Protein AF-A0A9D5ATI1-F1 (afdb_monomer_lite)

Radius of gyration: 16.03 Å; chains: 1; bounding box: 50×27×43 Å

Organism: Pisum sativum (NCBI:txid3888)

Sequence (100 aa):
MVYLIRRPPKSFEDFVKGHFCRRAQDILVACKAYKDGAQVGCLVKGGVQDVDQGDKSCSKEFKNSLAAYVDMLVKEFTQVGAKDCEKFLSSSTVSNKPLE

Foldseek 3Di:
DLVCLVPPPPPCNVVSLVVCQVCVVVVLVLLVVLLVWDAPPQDDPPDGDPDDDPPRTRDPVRSVVSLVVLVVSLVSNVVSPHPPSCVSNDPDDDPDDDDD

Secondary structure (DSSP, 8-state):
-HHHHHSPPTT-HHHHHHHHHHHHHHHHHHHHHHHTTPPTT-EETTEE-----SS-PPPHHHHHHHHHHHHHHHHHHHHTT-SS-GGG------------

InterPro domains:
  IPR016135 Ubiquitin-conjugating enzyme/RWD-like [G3DSA:3.10.110.10] (1-84)

pLDDT: mean 80.53, std 18.34, range [38.53, 96.81]

Structure (mmCIF, N/CA/C/O backbone):
data_AF-A0A9D5ATI1-F1
#
_entry.id   AF-A0A9D5ATI1-F1
#
loop_
_atom_site.group_PDB
_atom_site.id
_atom_site.type_symbol
_atom_site.label_atom_id
_atom_site.label_alt_id
_atom_site.label_comp_id
_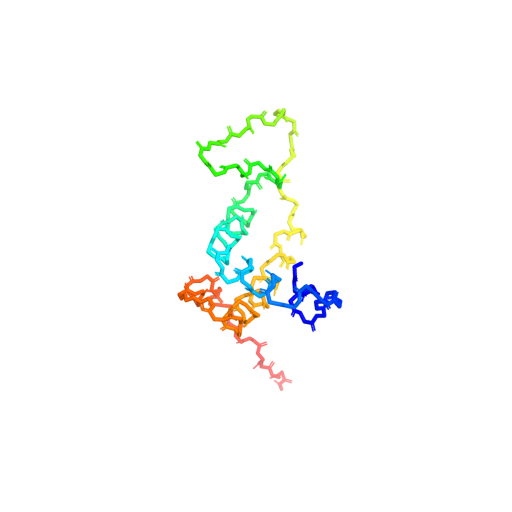atom_site.label_asym_id
_atom_site.label_entity_id
_atom_site.label_seq_id
_atom_site.pdbx_PDB_ins_code
_atom_site.Cartn_x
_atom_site.Cartn_y
_atom_site.Cartn_z
_atom_site.occupancy
_atom_site.B_iso_or_equiv
_atom_site.auth_seq_id
_atom_site.auth_comp_id
_atom_site.auth_asym_id
_atom_site.auth_atom_id
_atom_site.pdbx_PDB_model_num
ATOM 1 N N . MET A 1 1 ? -0.226 7.283 1.466 1.00 90.94 1 MET A N 1
ATOM 2 C CA . MET A 1 1 ? -1.294 6.421 2.029 1.00 90.94 1 MET A CA 1
ATOM 3 C C . MET A 1 1 ? -1.225 6.372 3.549 1.00 90.94 1 MET A C 1
ATOM 5 O O . MET A 1 1 ? -2.165 6.842 4.168 1.00 90.94 1 MET A O 1
ATOM 9 N N . VAL A 1 2 ? -0.108 5.929 4.144 1.00 93.56 2 VAL A N 1
ATOM 10 C CA . VAL A 1 2 ? 0.094 5.864 5.611 1.00 93.56 2 VAL A CA 1
ATOM 11 C C . VAL A 1 2 ? -0.371 7.118 6.359 1.00 93.56 2 VAL A C 1
ATOM 13 O O . VAL A 1 2 ? -1.088 7.013 7.345 1.00 93.56 2 VAL A O 1
ATOM 16 N N . TYR A 1 3 ? -0.017 8.311 5.870 1.00 95.25 3 TYR A N 1
ATOM 17 C CA . TYR A 1 3 ? -0.437 9.565 6.501 1.00 95.25 3 TYR A CA 1
ATOM 18 C C . TYR A 1 3 ? -1.961 9.678 6.660 1.00 95.25 3 TYR A C 1
ATOM 20 O O . TYR A 1 3 ? -2.428 10.012 7.742 1.00 95.25 3 TYR A O 1
ATOM 28 N N . LEU A 1 4 ? -2.729 9.348 5.614 1.00 95.25 4 LEU A N 1
ATOM 29 C CA . LEU A 1 4 ? -4.192 9.413 5.645 1.00 95.25 4 LEU A CA 1
ATOM 30 C C . LEU A 1 4 ? -4.780 8.382 6.609 1.00 95.25 4 LEU A C 1
ATOM 32 O O . LEU A 1 4 ? -5.743 8.689 7.293 1.00 95.25 4 LEU A O 1
ATOM 36 N N . ILE A 1 5 ? -4.183 7.191 6.700 1.00 94.56 5 ILE A N 1
ATOM 37 C CA . ILE A 1 5 ? -4.622 6.147 7.638 1.00 94.56 5 ILE A CA 1
ATOM 38 C C . ILE A 1 5 ? -4.419 6.603 9.088 1.00 94.56 5 ILE A C 1
ATOM 40 O O . ILE A 1 5 ? -5.313 6.447 9.915 1.00 94.56 5 ILE A O 1
ATOM 44 N N . ARG A 1 6 ? -3.264 7.211 9.386 1.00 94.81 6 ARG A N 1
ATOM 45 C CA . ARG A 1 6 ? -2.917 7.689 10.735 1.00 94.81 6 ARG A CA 1
ATOM 46 C C . ARG A 1 6 ? -3.632 8.976 11.130 1.00 94.81 6 ARG A C 1
ATOM 48 O O . ARG A 1 6 ? -3.847 9.221 12.313 1.00 94.81 6 ARG A O 1
ATOM 55 N N . ARG A 1 7 ? -3.922 9.835 10.155 1.00 95.75 7 ARG A N 1
ATOM 56 C CA . ARG A 1 7 ? -4.553 11.145 10.344 1.00 95.75 7 ARG A CA 1
ATOM 57 C C . ARG A 1 7 ? -5.659 11.334 9.309 1.00 95.75 7 ARG A C 1
ATOM 59 O O . ARG A 1 7 ? -5.497 12.135 8.384 1.00 95.75 7 ARG A O 1
ATOM 66 N N . PRO A 1 8 ? -6.759 10.576 9.427 1.00 94.88 8 PRO A N 1
ATOM 67 C CA . PRO A 1 8 ? -7.898 10.763 8.549 1.00 94.88 8 PRO A CA 1
ATOM 68 C C . PRO A 1 8 ? -8.443 12.195 8.678 1.00 94.88 8 PRO A C 1
ATOM 70 O O . PRO A 1 8 ? -8.432 12.758 9.778 1.00 94.88 8 PRO A O 1
ATOM 73 N N . PRO A 1 9 ? -8.914 12.807 7.576 1.00 95.94 9 PRO A N 1
ATOM 74 C CA . PRO A 1 9 ? -9.633 14.072 7.642 1.00 95.94 9 PRO A CA 1
ATOM 75 C C . PRO A 1 9 ? -10.863 13.954 8.547 1.00 95.94 9 PRO A C 1
ATOM 77 O O . PRO A 1 9 ? -11.500 12.899 8.589 1.00 95.94 9 PRO A O 1
ATOM 80 N N . LYS A 1 10 ? -11.210 15.050 9.232 1.00 96.44 10 LYS A N 1
ATOM 81 C CA . LYS A 1 10 ? -12.393 15.101 10.101 1.00 96.44 10 LYS A CA 1
ATOM 82 C C . LYS A 1 10 ? -13.639 14.682 9.325 1.00 96.44 10 LYS A C 1
ATOM 84 O O . LYS A 1 10 ? -13.860 15.201 8.232 1.00 96.44 10 LYS A O 1
ATOM 89 N N . SER A 1 11 ? -14.436 13.790 9.907 1.00 96.81 11 SER A N 1
ATOM 90 C CA . SER A 1 11 ? -15.661 13.229 9.313 1.00 96.81 11 SER A CA 1
ATOM 91 C C . SER A 1 11 ? -15.442 12.243 8.155 1.00 96.81 11 SER A C 1
ATOM 93 O O . SER A 1 11 ? -16.411 11.816 7.531 1.00 96.81 11 SER A O 1
ATOM 95 N N . PHE A 1 12 ? -14.197 11.847 7.872 1.00 96.50 12 PHE A N 1
ATOM 96 C CA . PHE A 1 12 ? -13.851 10.824 6.875 1.00 96.50 12 PHE A CA 1
ATOM 97 C C . PHE A 1 12 ? -13.145 9.610 7.493 1.00 96.50 12 PHE A C 1
ATOM 99 O O . PHE A 1 12 ? -12.620 8.769 6.765 1.00 96.50 12 PHE A O 1
ATOM 106 N N . GLU A 1 13 ? -13.120 9.491 8.820 1.00 96.19 13 GLU A N 1
ATOM 107 C CA . GLU A 1 13 ? -12.381 8.460 9.552 1.00 96.19 13 GLU A CA 1
ATOM 108 C C . GLU A 1 13 ? -12.776 7.049 9.106 1.00 96.19 13 GLU A C 1
ATOM 110 O O . GLU A 1 13 ? -11.916 6.254 8.713 1.00 96.19 13 GLU A O 1
ATOM 115 N N . ASP A 1 14 ? -14.075 6.760 9.092 1.00 95.81 14 ASP A N 1
ATOM 116 C CA . ASP A 1 14 ? -14.592 5.446 8.706 1.00 95.81 14 ASP A CA 1
ATOM 117 C C . ASP A 1 14 ? -14.460 5.198 7.204 1.00 95.81 14 ASP A C 1
ATOM 119 O O . ASP A 1 14 ? -14.157 4.081 6.779 1.00 95.81 14 ASP A O 1
ATOM 123 N N . PHE A 1 15 ? -14.605 6.249 6.390 1.00 96.50 15 PHE A N 1
ATOM 124 C CA . PHE A 1 15 ? -14.405 6.155 4.947 1.00 96.50 15 PHE A CA 1
ATOM 125 C C . PHE A 1 15 ? -12.962 5.769 4.613 1.00 96.50 15 PHE A C 1
ATOM 127 O O . PHE A 1 15 ? -12.730 4.840 3.840 1.00 96.50 15 PHE A O 1
ATOM 134 N N . VAL A 1 16 ? -11.987 6.447 5.220 1.00 96.56 16 VAL A N 1
ATOM 135 C CA . VAL A 1 16 ? -10.561 6.179 5.020 1.00 96.56 16 VAL A CA 1
ATOM 136 C C . VAL A 1 16 ? -10.222 4.755 5.455 1.00 96.56 16 VAL A C 1
ATOM 138 O O . VAL A 1 16 ? -9.623 4.009 4.675 1.00 96.56 16 VAL A O 1
ATOM 141 N N . LYS A 1 17 ? -10.646 4.343 6.657 1.00 94.81 17 LYS A N 1
ATOM 142 C CA . LYS A 1 17 ? -10.414 2.980 7.162 1.00 94.81 17 LYS A CA 1
ATOM 143 C C . LYS A 1 17 ? -11.051 1.929 6.255 1.00 94.81 17 LYS A C 1
ATOM 145 O O . LYS A 1 17 ? -10.368 1.000 5.833 1.00 94.81 17 LYS A O 1
ATOM 150 N N . GLY A 1 18 ? -12.323 2.101 5.891 1.00 96.00 18 GLY A N 1
ATOM 151 C CA . GLY A 1 18 ? -13.045 1.179 5.015 1.00 96.00 18 GLY A CA 1
ATOM 152 C C . GLY A 1 18 ? -12.440 1.088 3.612 1.00 96.00 18 GLY A C 1
ATOM 153 O O . GLY A 1 18 ? -12.314 -0.008 3.059 1.00 96.00 18 GLY A O 1
ATOM 154 N N . HIS A 1 19 ? -12.005 2.217 3.046 1.00 96.56 19 HIS A N 1
ATOM 155 C CA . HIS A 1 19 ? -11.337 2.259 1.747 1.00 96.56 19 HIS A CA 1
ATOM 156 C C . HIS A 1 19 ? -10.019 1.485 1.774 1.00 96.56 19 HIS A C 1
ATOM 158 O O . HIS A 1 19 ? -9.818 0.590 0.950 1.00 96.56 19 HIS A O 1
ATOM 164 N N . PHE A 1 20 ? -9.135 1.799 2.724 1.00 96.00 20 PHE A N 1
ATOM 165 C CA . PHE A 1 20 ? -7.827 1.155 2.804 1.00 96.00 20 PHE A CA 1
ATOM 166 C C . PHE A 1 20 ? -7.922 -0.310 3.230 1.00 96.00 20 PHE A C 1
ATOM 168 O O . PHE A 1 20 ? -7.186 -1.122 2.684 1.00 96.00 20 PHE A O 1
ATOM 175 N N . CYS A 1 21 ? -8.880 -0.683 4.081 1.00 95.69 21 CYS A N 1
ATOM 176 C CA . CYS A 1 21 ? -9.155 -2.082 4.408 1.00 95.69 21 CYS A CA 1
ATOM 177 C C . CYS A 1 21 ? -9.566 -2.887 3.159 1.00 95.69 21 CYS A C 1
ATOM 179 O O . CYS A 1 21 ? -8.978 -3.926 2.861 1.00 95.69 21 CYS A O 1
ATOM 181 N N . ARG A 1 22 ? -10.503 -2.366 2.350 1.00 95.62 22 ARG A N 1
ATOM 182 C CA . ARG A 1 22 ? -10.956 -3.027 1.111 1.00 95.62 22 ARG A CA 1
ATOM 183 C C . ARG A 1 22 ? -9.888 -3.047 0.011 1.00 95.62 22 ARG A C 1
ATOM 185 O O . ARG A 1 22 ? -9.880 -3.965 -0.806 1.00 95.62 22 ARG A O 1
ATOM 192 N N . ARG A 1 23 ? -9.031 -2.025 -0.065 1.00 94.62 23 ARG A N 1
ATOM 193 C CA . ARG A 1 23 ? -8.037 -1.855 -1.143 1.00 94.62 23 ARG A CA 1
ATOM 194 C C . ARG A 1 23 ? -6.627 -2.312 -0.783 1.00 94.62 23 ARG A C 1
ATOM 196 O O . ARG A 1 23 ? -5.777 -2.306 -1.667 1.00 94.62 23 ARG A O 1
ATOM 203 N N . ALA A 1 24 ? -6.376 -2.739 0.453 1.00 94.44 24 ALA A N 1
ATOM 204 C CA . ALA A 1 24 ? -5.047 -3.120 0.928 1.00 94.44 24 ALA A CA 1
ATOM 205 C C . ALA A 1 24 ? -4.335 -4.108 -0.007 1.00 94.44 24 ALA A C 1
ATOM 207 O O . ALA A 1 24 ? -3.200 -3.865 -0.408 1.00 94.44 24 ALA A O 1
ATOM 208 N N . GLN A 1 25 ? -5.010 -5.189 -0.414 1.00 92.81 25 GLN A N 1
ATOM 209 C CA . GLN A 1 25 ? -4.401 -6.190 -1.295 1.00 92.81 25 GLN A CA 1
ATOM 210 C C . GLN A 1 25 ? -4.117 -5.640 -2.699 1.00 92.81 25 GLN A C 1
ATOM 212 O O . GLN A 1 25 ? -3.009 -5.827 -3.193 1.00 92.81 25 GLN A O 1
ATOM 217 N N . ASP A 1 26 ? -5.063 -4.911 -3.307 1.00 92.12 26 ASP A N 1
ATOM 218 C CA . ASP A 1 26 ? -4.867 -4.257 -4.614 1.00 92.12 26 ASP A CA 1
ATOM 219 C C . ASP A 1 26 ? -3.624 -3.338 -4.580 1.00 92.12 26 ASP A C 1
ATOM 221 O O . ASP A 1 26 ? -2.789 -3.357 -5.485 1.00 92.12 26 ASP A O 1
ATOM 225 N N . ILE A 1 27 ? -3.482 -2.553 -3.505 1.00 92.88 27 ILE A N 1
ATOM 226 C CA . ILE A 1 27 ? -2.361 -1.627 -3.307 1.00 92.88 27 ILE A CA 1
ATOM 227 C C . ILE A 1 27 ? -1.039 -2.387 -3.158 1.00 92.88 27 ILE A C 1
ATOM 229 O O . ILE A 1 27 ? -0.061 -2.041 -3.817 1.00 92.88 27 ILE A O 1
ATOM 233 N N . LEU A 1 28 ? -0.994 -3.423 -2.315 1.00 92.75 28 LEU A N 1
ATOM 234 C CA . LEU A 1 28 ? 0.226 -4.199 -2.076 1.00 92.75 28 LEU A CA 1
ATOM 235 C C . LEU A 1 28 ? 0.679 -4.967 -3.330 1.00 92.75 28 LEU A C 1
ATOM 237 O O . LEU A 1 28 ? 1.878 -5.035 -3.603 1.00 92.75 28 LEU A O 1
ATOM 241 N N . VAL A 1 29 ? -0.260 -5.469 -4.141 1.00 91.69 29 VAL A N 1
ATOM 242 C CA . VAL A 1 29 ? 0.039 -6.061 -5.457 1.00 91.69 29 VAL A CA 1
ATOM 243 C C . VAL A 1 29 ? 0.674 -5.028 -6.390 1.00 91.69 29 VAL A C 1
ATOM 245 O O . VAL A 1 29 ? 1.683 -5.329 -7.028 1.00 91.69 29 VAL A O 1
ATOM 248 N N . ALA A 1 30 ? 0.148 -3.800 -6.430 1.00 89.69 30 ALA A N 1
ATOM 249 C CA . ALA A 1 30 ? 0.750 -2.726 -7.217 1.00 89.69 30 ALA A CA 1
ATOM 250 C C . ALA A 1 30 ? 2.161 -2.372 -6.722 1.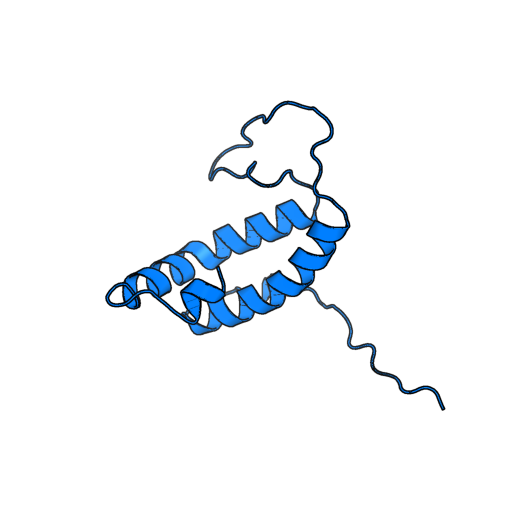00 89.69 30 ALA A C 1
ATOM 252 O O . ALA A 1 30 ? 3.080 -2.249 -7.529 1.00 89.69 30 ALA A O 1
ATOM 253 N N . CYS A 1 31 ? 2.369 -2.283 -5.403 1.00 90.44 31 CYS A N 1
ATOM 254 C CA . CYS A 1 31 ? 3.697 -2.055 -4.833 1.00 90.44 31 CYS A CA 1
ATOM 255 C C . CYS A 1 31 ? 4.690 -3.155 -5.228 1.00 90.44 31 CYS A C 1
ATOM 257 O O . CYS A 1 31 ? 5.829 -2.849 -5.583 1.00 90.44 31 CYS A O 1
ATOM 259 N N . LYS A 1 32 ? 4.261 -4.424 -5.215 1.00 88.88 32 LYS A N 1
ATOM 260 C CA . LYS A 1 32 ? 5.085 -5.545 -5.677 1.00 88.88 32 LYS A CA 1
ATOM 261 C C . LYS A 1 32 ? 5.449 -5.395 -7.155 1.00 88.88 32 LYS A C 1
ATOM 263 O O . LYS A 1 32 ? 6.623 -5.479 -7.490 1.00 88.88 32 LYS A O 1
ATOM 268 N N . ALA A 1 33 ? 4.480 -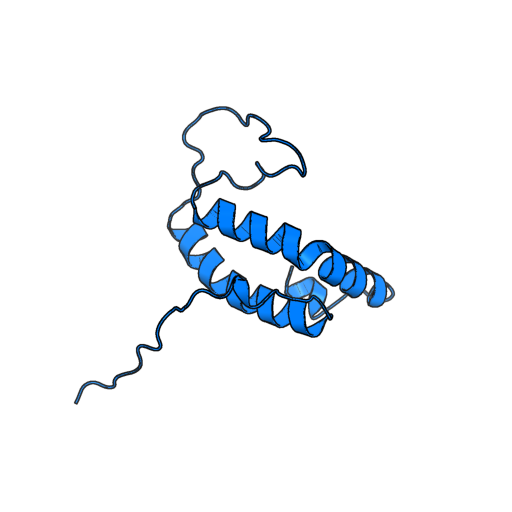5.101 -8.019 1.00 88.38 33 ALA A N 1
ATOM 269 C CA . ALA A 1 33 ? 4.737 -4.904 -9.444 1.00 88.38 33 ALA A CA 1
ATOM 270 C C . ALA A 1 33 ? 5.727 -3.753 -9.707 1.00 88.38 33 ALA A C 1
ATOM 272 O O . ALA A 1 33 ? 6.637 -3.892 -10.522 1.00 88.38 33 ALA A O 1
ATOM 273 N N . TYR A 1 34 ? 5.606 -2.637 -8.981 1.00 88.06 34 TYR A N 1
ATOM 274 C CA . TYR A 1 34 ? 6.552 -1.524 -9.096 1.00 88.06 34 TYR A CA 1
ATOM 275 C C . TYR A 1 34 ? 7.961 -1.892 -8.608 1.00 88.06 34 TYR A C 1
ATOM 277 O O . TYR A 1 34 ? 8.951 -1.522 -9.245 1.00 88.06 34 TYR A O 1
ATOM 285 N N . LYS A 1 35 ? 8.070 -2.670 -7.520 1.00 85.50 35 LYS A N 1
ATOM 286 C CA . LYS A 1 35 ? 9.349 -3.232 -7.052 1.00 85.50 35 LYS A CA 1
ATOM 287 C C . LYS A 1 35 ? 9.978 -4.139 -8.118 1.00 85.50 35 LYS A C 1
ATOM 289 O O . LYS A 1 35 ? 11.176 -4.023 -8.377 1.00 85.50 35 LYS A O 1
ATOM 294 N N . ASP A 1 36 ? 9.158 -4.944 -8.792 1.00 85.50 36 ASP A N 1
ATOM 295 C CA . ASP A 1 36 ? 9.559 -5.865 -9.865 1.00 85.50 36 ASP A CA 1
ATOM 296 C C . ASP A 1 36 ? 9.898 -5.134 -11.188 1.00 85.50 36 ASP A C 1
ATOM 298 O O . ASP A 1 36 ? 10.429 -5.737 -12.116 1.00 85.50 36 ASP A O 1
ATOM 302 N N . GLY A 1 37 ? 9.686 -3.813 -11.265 1.00 82.06 37 GLY A N 1
ATOM 303 C CA . GLY A 1 37 ? 10.129 -2.973 -12.382 1.00 82.06 37 GLY A CA 1
ATOM 304 C C . GLY A 1 37 ? 9.028 -2.425 -13.277 1.00 82.06 37 GLY A C 1
ATOM 305 O O . GLY A 1 37 ? 9.355 -1.698 -14.214 1.00 82.06 37 GLY A O 1
ATOM 306 N N . ALA A 1 38 ? 7.756 -2.692 -12.972 1.00 84.12 38 ALA A N 1
ATOM 307 C CA . ALA A 1 38 ? 6.646 -2.057 -13.671 1.00 84.12 38 ALA A CA 1
ATOM 308 C C . ALA A 1 38 ? 6.700 -0.528 -13.519 1.00 84.12 38 ALA A C 1
ATOM 310 O O . ALA A 1 38 ? 7.093 -0.005 -12.472 1.00 84.12 38 ALA A O 1
ATOM 311 N N . GLN A 1 39 ? 6.277 0.196 -14.553 1.00 82.56 39 GLN A N 1
ATOM 312 C CA . GLN A 1 39 ? 6.193 1.653 -14.516 1.00 82.56 39 GLN A CA 1
ATOM 313 C C . GLN A 1 39 ? 5.137 2.115 -13.502 1.00 82.56 39 GLN A C 1
ATOM 315 O O . GLN A 1 39 ? 4.020 1.590 -13.458 1.00 82.56 39 GLN A O 1
ATOM 320 N N . VAL A 1 40 ? 5.477 3.125 -12.694 1.00 79.81 40 VAL A N 1
ATOM 321 C CA . VAL A 1 40 ? 4.536 3.718 -11.733 1.00 79.81 40 VAL A CA 1
ATOM 322 C C . VAL A 1 40 ? 3.325 4.278 -12.476 1.00 79.81 40 VAL A C 1
ATOM 324 O O . VAL A 1 40 ? 3.473 5.040 -13.427 1.00 79.81 40 VAL A O 1
ATOM 327 N N . GLY A 1 41 ? 2.124 3.911 -12.026 1.00 75.62 41 GLY A N 1
ATOM 328 C CA . GLY A 1 41 ? 0.865 4.371 -12.618 1.00 75.62 41 GLY A CA 1
ATOM 329 C C . GLY A 1 41 ? 0.332 3.501 -13.760 1.00 75.62 41 GLY A C 1
ATOM 330 O O . GLY A 1 41 ? -0.779 3.742 -14.210 1.00 75.62 41 GLY A O 1
ATOM 331 N N . CYS A 1 42 ? 1.063 2.464 -14.187 1.00 72.44 42 CYS A N 1
ATOM 332 C CA . CYS A 1 42 ? 0.647 1.565 -15.272 1.00 72.44 42 CYS A CA 1
ATOM 333 C C . CYS A 1 42 ? -0.370 0.480 -14.83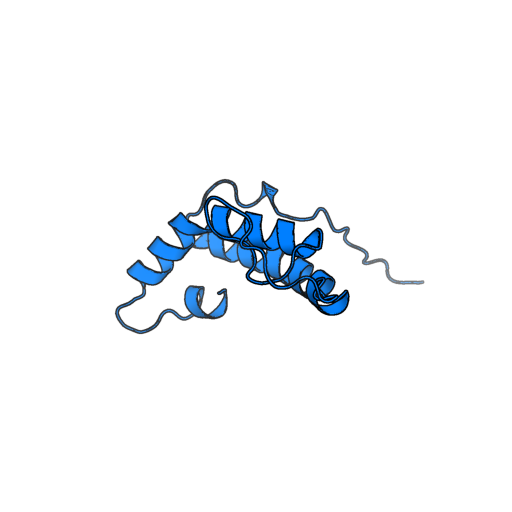5 1.00 72.44 42 CYS A C 1
ATOM 335 O O . CYS A 1 42 ? -0.974 -0.188 -15.674 1.00 72.44 42 CYS A O 1
ATOM 337 N N . LEU A 1 43 ? -0.612 0.294 -13.528 1.00 63.25 43 LEU A N 1
ATOM 338 C CA . LEU A 1 43 ? -1.605 -0.677 -13.057 1.00 63.25 43 LEU A CA 1
ATOM 339 C C . LEU A 1 43 ? -3.029 -0.110 -13.091 1.00 63.25 43 LEU A C 1
ATOM 341 O O . LEU A 1 43 ? -3.426 0.661 -12.217 1.00 63.25 43 LEU A O 1
ATOM 345 N N . VAL A 1 44 ? -3.832 -0.608 -14.033 1.00 52.47 44 VAL A N 1
ATOM 346 C CA . VAL A 1 44 ? -5.296 -0.549 -13.979 1.00 52.47 44 VAL A CA 1
ATOM 347 C C . VAL A 1 44 ? -5.826 -1.944 -13.661 1.00 52.47 44 VAL A C 1
ATOM 349 O O . VAL A 1 44 ? -5.310 -2.958 -14.132 1.00 52.47 44 VAL A O 1
ATOM 352 N N . LYS A 1 45 ? -6.866 -2.002 -12.827 1.00 52.91 45 LYS A N 1
ATOM 353 C CA . LYS A 1 45 ? -7.582 -3.220 -12.434 1.00 52.91 45 LYS A CA 1
ATOM 354 C C . LYS A 1 45 ? -8.221 -3.871 -13.679 1.00 52.91 45 LYS A C 1
ATOM 356 O O . LYS A 1 45 ? -9.390 -3.631 -13.947 1.00 52.91 45 LYS A O 1
ATOM 361 N N . GLY A 1 46 ? -7.443 -4.634 -14.455 1.00 53.97 46 GLY A N 1
ATOM 362 C CA . GLY A 1 46 ? -7.901 -5.349 -15.656 1.00 53.97 46 GLY A CA 1
ATOM 363 C C . GLY A 1 46 ? -7.038 -5.244 -16.923 1.00 53.97 46 GLY A C 1
ATOM 364 O O . GLY A 1 46 ? -7.400 -5.866 -17.913 1.00 53.97 46 GLY A O 1
ATOM 365 N N . GLY A 1 47 ? -5.916 -4.519 -16.937 1.00 47.88 47 GLY A N 1
ATOM 366 C CA . GLY A 1 47 ? -5.054 -4.473 -18.124 1.00 47.88 47 GLY A CA 1
ATOM 367 C C . GLY A 1 47 ? -3.949 -3.428 -18.028 1.00 47.88 47 GLY A C 1
ATOM 368 O O . GLY A 1 47 ? -4.142 -2.372 -17.428 1.00 47.88 47 GLY A O 1
ATOM 369 N N . VAL A 1 48 ? -2.791 -3.755 -18.604 1.00 49.19 48 VAL A N 1
ATOM 370 C CA . VAL A 1 48 ? -1.667 -2.832 -18.808 1.00 49.19 48 VAL A CA 1
ATOM 371 C C . VAL A 1 48 ? -2.155 -1.735 -19.750 1.00 49.19 48 VAL A C 1
ATOM 373 O O . VAL A 1 48 ? -2.521 -2.015 -20.888 1.00 49.19 48 VAL A O 1
ATOM 376 N N . GLN A 1 49 ? -2.223 -0.497 -19.266 1.00 53.81 49 GLN A N 1
ATOM 377 C CA . GLN A 1 49 ? -2.398 0.650 -20.147 1.00 53.81 49 GLN A CA 1
ATOM 378 C C . GLN A 1 49 ? -1.015 0.941 -20.729 1.00 53.81 49 GLN A C 1
ATOM 380 O O . GLN A 1 49 ? -0.112 1.284 -19.963 1.00 53.81 49 GLN A O 1
ATOM 385 N N . ASP A 1 50 ? -0.843 0.726 -22.038 1.00 51.03 50 ASP A N 1
ATOM 386 C CA . ASP A 1 50 ? 0.384 1.067 -22.762 1.00 51.03 50 ASP A CA 1
ATOM 387 C C . ASP A 1 50 ? 0.671 2.555 -22.550 1.00 51.03 50 ASP A C 1
ATOM 389 O O . ASP A 1 50 ? 0.050 3.441 -23.139 1.00 51.03 50 ASP A O 1
ATOM 393 N N . VAL A 1 51 ? 1.583 2.827 -21.627 1.00 56.47 51 VAL A N 1
ATOM 394 C CA . VAL A 1 51 ? 2.165 4.140 -21.408 1.00 56.47 51 VAL A CA 1
ATOM 395 C C . VAL A 1 51 ? 3.436 4.179 -22.241 1.00 56.47 51 VAL A C 1
ATOM 397 O O . VAL A 1 51 ? 4.308 3.332 -22.090 1.00 56.47 51 VAL A O 1
ATOM 400 N N . ASP A 1 52 ? 3.474 5.141 -23.157 1.00 58.03 52 ASP A N 1
ATOM 401 C CA . ASP A 1 52 ? 4.507 5.394 -24.163 1.00 58.03 52 ASP A CA 1
ATOM 402 C C . ASP A 1 52 ? 5.926 4.905 -23.787 1.00 58.03 52 ASP A C 1
ATOM 404 O O . ASP A 1 52 ? 6.471 5.251 -22.731 1.00 58.03 52 ASP A O 1
ATOM 408 N N . GLN A 1 53 ? 6.496 4.095 -24.684 1.00 53.34 53 GLN A N 1
ATOM 409 C CA . GLN A 1 53 ? 7.598 3.136 -24.517 1.00 53.34 53 GLN A CA 1
ATOM 410 C C . GLN A 1 53 ? 8.990 3.797 -24.436 1.00 53.34 53 GLN A C 1
ATOM 412 O O . GLN A 1 53 ? 9.961 3.316 -25.010 1.00 53.34 53 GLN A O 1
ATOM 417 N N . GLY A 1 54 ? 9.110 4.930 -23.748 1.00 50.75 54 GLY A N 1
ATOM 418 C CA . GLY A 1 54 ? 10.388 5.609 -23.531 1.00 50.75 54 GLY A CA 1
ATOM 419 C C . GLY A 1 54 ? 10.888 5.389 -22.111 1.00 50.75 54 GLY A C 1
ATOM 420 O O . GLY A 1 54 ? 10.385 6.057 -21.222 1.00 50.75 54 GLY A O 1
ATOM 421 N N . ASP A 1 55 ? 11.832 4.464 -21.900 1.00 56.88 55 ASP A N 1
ATOM 422 C CA . ASP A 1 55 ? 12.759 4.305 -20.749 1.00 56.88 55 ASP A CA 1
ATOM 423 C C . ASP A 1 55 ? 12.256 4.574 -19.300 1.00 56.88 55 ASP A C 1
ATOM 425 O O . ASP A 1 55 ? 13.037 4.753 -18.365 1.00 56.88 55 ASP A O 1
ATOM 429 N N . LYS A 1 56 ? 10.943 4.567 -19.050 1.00 62.34 56 LYS A N 1
ATOM 430 C CA . LYS A 1 56 ? 10.310 4.937 -17.766 1.00 62.34 56 LYS A CA 1
ATOM 431 C C . LYS A 1 56 ? 10.197 3.763 -16.790 1.00 62.34 56 LYS A C 1
ATOM 433 O O . LYS A 1 56 ? 9.182 3.587 -16.112 1.00 62.34 56 LYS A O 1
ATOM 438 N N . SER A 1 57 ? 11.243 2.946 -16.693 1.00 66.62 57 SER A N 1
ATOM 439 C CA . SER A 1 57 ? 11.319 1.940 -15.627 1.00 66.62 57 SER A CA 1
ATOM 440 C C . SER A 1 57 ? 11.436 2.620 -14.251 1.00 66.62 57 SER A C 1
ATOM 442 O O . SER A 1 57 ? 11.989 3.714 -14.128 1.00 66.62 57 SER A O 1
ATOM 444 N N . CYS A 1 58 ? 10.894 2.001 -13.193 1.00 68.00 58 CYS A N 1
ATOM 445 C CA . CYS A 1 58 ? 11.054 2.519 -11.827 1.00 68.00 58 CYS A CA 1
ATOM 446 C C . CYS A 1 58 ? 12.543 2.690 -11.478 1.00 68.00 58 CYS A C 1
ATOM 448 O O . CYS A 1 58 ? 13.308 1.725 -11.594 1.00 68.00 58 CYS A O 1
ATOM 450 N N . SER A 1 59 ? 12.936 3.869 -10.977 1.00 81.31 59 SER A N 1
ATOM 451 C CA . SER A 1 59 ? 14.316 4.106 -10.535 1.00 81.31 59 SER A CA 1
ATOM 452 C C . SER A 1 59 ? 14.706 3.155 -9.396 1.00 81.31 59 SER A C 1
ATOM 454 O O . SER A 1 59 ? 13.856 2.681 -8.630 1.00 81.31 59 SER A O 1
ATOM 456 N N . LYS A 1 60 ? 16.003 2.862 -9.265 1.00 83.94 60 LYS A N 1
ATOM 457 C CA . LYS A 1 60 ? 16.513 1.986 -8.196 1.00 83.94 60 LYS A CA 1
ATOM 458 C C . LYS A 1 60 ? 16.215 2.572 -6.812 1.00 83.94 60 LYS A C 1
ATOM 460 O O . LYS A 1 60 ? 15.814 1.843 -5.908 1.00 83.94 60 LYS A O 1
ATOM 465 N N . GLU A 1 61 ? 16.333 3.888 -6.666 1.00 87.19 61 GLU A N 1
ATOM 466 C CA . GLU A 1 61 ? 16.055 4.635 -5.434 1.00 87.19 61 GLU A CA 1
ATOM 467 C C . GLU A 1 61 ? 14.583 4.518 -5.040 1.00 87.19 61 GLU A C 1
ATOM 469 O O . GLU A 1 61 ? 14.267 4.294 -3.868 1.00 87.19 61 GLU A O 1
ATOM 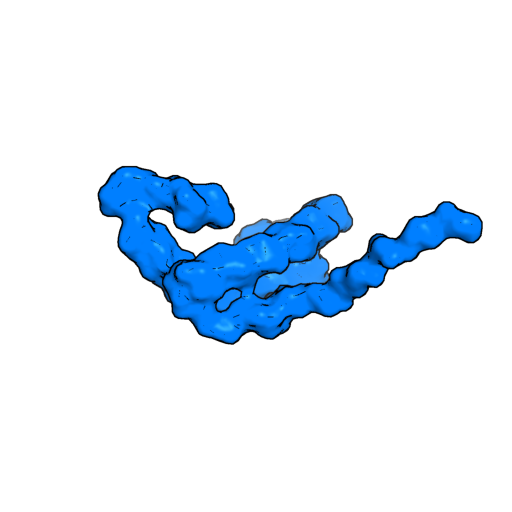474 N N . PHE A 1 62 ? 13.681 4.609 -6.023 1.00 86.69 62 PHE A N 1
ATOM 475 C CA . PHE A 1 62 ? 12.255 4.420 -5.801 1.00 86.69 62 PHE A CA 1
ATOM 476 C C . PHE A 1 62 ? 11.952 2.992 -5.344 1.00 86.69 62 PHE A C 1
ATOM 478 O O . PHE A 1 62 ? 11.269 2.818 -4.339 1.00 86.69 62 PHE A O 1
ATOM 485 N N . LYS A 1 63 ? 12.498 1.970 -6.020 1.00 86.69 63 LYS A N 1
ATOM 486 C CA . LYS A 1 63 ? 12.304 0.556 -5.643 1.00 86.69 63 LYS A CA 1
ATOM 487 C C . LYS A 1 63 ? 12.784 0.270 -4.217 1.00 86.69 63 LYS A C 1
ATOM 489 O O . LYS A 1 63 ? 12.078 -0.389 -3.454 1.00 86.69 63 LYS A O 1
ATOM 494 N N . ASN A 1 64 ? 13.950 0.802 -3.848 1.00 86.94 64 ASN A N 1
ATOM 495 C CA . ASN A 1 64 ? 14.518 0.645 -2.509 1.00 86.94 64 ASN A CA 1
ATOM 496 C C . ASN A 1 64 ? 13.660 1.341 -1.447 1.00 86.94 64 ASN A C 1
ATOM 498 O O . ASN A 1 64 ? 13.332 0.743 -0.424 1.00 86.94 64 ASN A O 1
ATOM 502 N N . SER A 1 65 ? 13.240 2.579 -1.715 1.00 88.50 65 SER A N 1
ATOM 503 C CA . SER A 1 65 ? 12.354 3.323 -0.815 1.00 88.50 65 SER A CA 1
ATOM 504 C C . SER A 1 65 ? 11.011 2.611 -0.656 1.00 88.50 65 SER A C 1
ATOM 506 O O . SER A 1 65 ? 10.511 2.456 0.456 1.00 88.50 65 SER A O 1
ATOM 508 N N . LEU A 1 66 ? 10.440 2.122 -1.759 1.00 89.38 66 LEU A N 1
ATOM 509 C CA . LEU A 1 66 ? 9.167 1.414 -1.770 1.00 89.38 66 LEU A CA 1
ATOM 510 C C . LEU A 1 66 ? 9.216 0.145 -0.916 1.00 89.38 66 LEU A C 1
ATOM 512 O O . LEU A 1 66 ? 8.257 -0.109 -0.197 1.00 89.38 66 LEU A O 1
ATOM 516 N N . ALA A 1 67 ? 10.320 -0.609 -0.933 1.00 87.12 67 ALA A N 1
ATOM 517 C CA . ALA A 1 67 ? 10.481 -1.783 -0.074 1.00 87.12 67 ALA A CA 1
ATOM 518 C C . ALA A 1 67 ? 10.335 -1.429 1.418 1.00 87.12 67 ALA A C 1
ATOM 520 O O . ALA A 1 67 ? 9.554 -2.072 2.112 1.00 87.12 67 ALA A O 1
ATOM 521 N N . ALA A 1 68 ? 10.987 -0.357 1.882 1.00 86.38 68 ALA A N 1
ATOM 522 C CA . ALA A 1 68 ? 10.848 0.112 3.264 1.00 86.38 68 ALA A CA 1
ATOM 523 C C . ALA A 1 68 ? 9.418 0.594 3.586 1.00 86.38 68 ALA A C 1
ATOM 525 O O . ALA A 1 68 ? 8.917 0.408 4.696 1.00 86.38 68 ALA A O 1
ATOM 526 N N . TYR A 1 69 ? 8.729 1.199 2.612 1.00 90.56 69 TYR A N 1
ATOM 527 C CA . TYR A 1 69 ? 7.344 1.639 2.787 1.00 90.56 69 TYR A CA 1
ATOM 528 C C . TYR A 1 69 ? 6.326 0.494 2.760 1.00 90.56 69 TYR A C 1
ATOM 530 O O . TYR A 1 69 ? 5.280 0.633 3.392 1.00 90.56 69 TYR A O 1
ATOM 538 N N . VAL A 1 70 ? 6.597 -0.620 2.071 1.00 92.62 70 VAL A N 1
ATOM 539 C CA . VAL A 1 70 ? 5.692 -1.784 2.024 1.00 92.62 70 VAL A CA 1
ATOM 540 C C . VAL A 1 70 ? 5.493 -2.370 3.416 1.00 92.62 70 VAL A C 1
ATOM 542 O O . VAL A 1 70 ? 4.349 -2.592 3.805 1.00 92.62 70 VAL A O 1
ATOM 545 N N . ASP A 1 71 ? 6.555 -2.514 4.206 1.00 91.50 71 ASP A N 1
ATOM 546 C CA . ASP A 1 71 ? 6.446 -3.029 5.576 1.00 91.50 71 ASP A CA 1
ATOM 547 C C . ASP A 1 71 ? 5.579 -2.112 6.454 1.00 91.50 71 ASP A C 1
ATOM 549 O O . ASP A 1 71 ? 4.725 -2.565 7.221 1.00 91.50 71 ASP A O 1
ATOM 553 N N . MET A 1 72 ? 5.733 -0.793 6.283 1.00 93.38 72 MET A N 1
ATOM 554 C CA . MET A 1 72 ? 4.885 0.187 6.958 1.00 93.38 72 MET A CA 1
ATOM 555 C C . MET A 1 72 ? 3.428 0.086 6.491 1.00 93.38 72 MET A C 1
ATOM 557 O O . MET A 1 72 ? 2.525 0.126 7.318 1.00 93.38 72 MET A O 1
ATOM 561 N N . LEU A 1 73 ? 3.182 -0.069 5.189 1.00 94.50 73 LEU A N 1
ATOM 562 C CA . LEU A 1 73 ? 1.833 -0.214 4.639 1.00 94.50 73 LEU A CA 1
ATOM 563 C C . LEU A 1 73 ? 1.141 -1.476 5.148 1.00 94.50 73 LEU A C 1
ATOM 565 O O . LEU A 1 73 ? -0.016 -1.388 5.543 1.00 94.50 73 LEU A O 1
ATOM 569 N N . VAL A 1 74 ? 1.840 -2.615 5.191 1.00 94.56 74 VAL A N 1
ATOM 570 C CA . VAL A 1 74 ? 1.302 -3.868 5.740 1.00 94.56 74 VAL A CA 1
ATOM 571 C C . VAL A 1 74 ? 0.841 -3.655 7.178 1.00 94.56 74 VAL A C 1
ATOM 573 O O . VAL A 1 74 ? -0.307 -3.955 7.494 1.00 94.56 74 VAL A O 1
ATOM 576 N N . LYS A 1 75 ? 1.683 -3.049 8.024 1.00 93.62 75 LYS A N 1
ATOM 577 C CA . LYS A 1 75 ? 1.330 -2.761 9.420 1.00 93.62 75 LYS A CA 1
ATOM 578 C C . LYS A 1 75 ? 0.069 -1.901 9.537 1.00 93.62 75 LYS A C 1
ATOM 580 O O . LYS A 1 75 ? -0.827 -2.229 10.311 1.00 93.62 75 LYS A O 1
ATOM 585 N N . GLU A 1 76 ? -0.006 -0.802 8.790 1.00 95.38 76 GLU A N 1
ATOM 586 C CA . GLU A 1 76 ? -1.155 0.110 8.851 1.00 95.38 76 GLU A CA 1
ATOM 587 C C . GLU A 1 76 ? -2.426 -0.535 8.276 1.00 95.38 76 GLU A C 1
ATOM 589 O O . GLU A 1 76 ? -3.516 -0.319 8.800 1.00 95.38 76 GLU A O 1
ATOM 594 N N . PHE A 1 77 ? -2.304 -1.364 7.234 1.00 96.00 77 PHE A N 1
ATOM 595 C CA . PHE A 1 77 ? -3.428 -2.097 6.653 1.00 96.00 77 PHE A CA 1
ATOM 596 C C . PHE A 1 77 ? -3.984 -3.162 7.599 1.00 96.00 77 PHE A C 1
ATOM 598 O O . PHE A 1 77 ? -5.200 -3.215 7.794 1.00 96.00 77 PHE A O 1
ATOM 605 N N . THR A 1 78 ? -3.125 -3.946 8.251 1.00 94.25 78 THR A N 1
ATOM 606 C CA . THR A 1 78 ? -3.555 -4.911 9.272 1.00 94.25 78 THR A CA 1
ATOM 607 C C . THR A 1 78 ? -4.255 -4.195 10.437 1.00 94.25 78 THR A C 1
ATOM 609 O O . THR A 1 78 ? -5.294 -4.654 10.907 1.00 94.25 78 THR A O 1
ATOM 612 N N . GLN A 1 79 ? -3.772 -3.016 10.856 1.00 93.31 79 GLN A N 1
ATOM 613 C CA . GLN A 1 79 ? -4.414 -2.219 11.914 1.00 93.31 79 GLN A CA 1
ATOM 614 C C . GLN A 1 79 ? -5.818 -1.712 11.552 1.00 93.31 79 GLN A C 1
ATOM 616 O O . GLN A 1 79 ? -6.669 -1.616 12.434 1.00 93.31 79 GLN A O 1
ATOM 621 N N . VAL A 1 80 ? -6.090 -1.408 10.278 1.00 92.94 80 VAL A N 1
ATOM 622 C CA . VAL A 1 80 ? -7.448 -1.039 9.821 1.00 92.94 80 VAL A CA 1
ATOM 623 C C . VAL A 1 80 ? -8.333 -2.252 9.502 1.00 92.94 80 VAL A C 1
ATOM 625 O O . VAL A 1 80 ? -9.463 -2.080 9.046 1.00 92.94 80 VAL A O 1
ATOM 628 N N . GLY A 1 81 ? -7.847 -3.472 9.753 1.00 93.50 81 GLY A N 1
ATOM 629 C CA . GLY A 1 81 ? -8.609 -4.715 9.625 1.00 93.50 81 GLY A CA 1
ATOM 630 C C . GLY A 1 81 ? -8.471 -5.432 8.281 1.00 93.50 81 GLY A C 1
ATOM 631 O O . GLY A 1 81 ? -9.261 -6.336 8.001 1.00 93.50 81 GLY A O 1
ATOM 632 N N . ALA A 1 82 ? -7.503 -5.053 7.440 1.00 94.75 82 ALA A N 1
ATOM 633 C CA . ALA A 1 82 ? -7.199 -5.815 6.233 1.00 94.75 82 ALA A CA 1
ATOM 634 C C . ALA A 1 82 ? -6.604 -7.185 6.596 1.00 94.75 82 ALA A C 1
ATOM 636 O O . ALA A 1 82 ? -5.827 -7.302 7.542 1.00 94.75 82 ALA A O 1
ATOM 637 N N . LYS A 1 83 ? -6.968 -8.220 5.834 1.00 93.31 83 LYS A N 1
ATOM 638 C CA . LYS A 1 83 ? -6.511 -9.599 6.049 1.00 93.31 83 LYS A CA 1
ATOM 639 C C . LYS A 1 83 ? -5.450 -10.003 5.030 1.00 93.31 83 LYS A C 1
ATOM 641 O O . LYS A 1 83 ? -5.480 -9.550 3.878 1.00 93.31 83 LYS A O 1
ATOM 646 N N . ASP A 1 84 ? -4.570 -10.905 5.455 1.00 90.81 84 ASP A N 1
ATOM 647 C CA . ASP A 1 84 ? -3.530 -11.535 4.637 1.00 90.81 84 ASP A CA 1
ATOM 648 C C . ASP A 1 84 ? -2.574 -10.519 3.989 1.00 90.81 84 ASP A C 1
ATOM 650 O O . ASP A 1 84 ? -2.149 -10.688 2.841 1.00 90.81 84 ASP A O 1
ATOM 654 N N . CYS A 1 85 ? -2.260 -9.430 4.694 1.00 91.06 85 CYS A N 1
ATOM 655 C CA . CYS A 1 85 ? -1.298 -8.424 4.237 1.00 91.06 85 CYS A CA 1
ATOM 656 C C . CYS A 1 85 ? 0.151 -8.863 4.504 1.00 91.06 85 CYS A C 1
ATOM 658 O O . CYS A 1 85 ? 1.065 -8.460 3.788 1.00 91.06 85 CYS A O 1
ATOM 660 N N . GLU A 1 86 ? 0.360 -9.739 5.483 1.00 89.81 86 GLU A N 1
ATOM 661 C CA . GLU A 1 86 ? 1.661 -10.212 5.957 1.00 89.81 86 GLU A CA 1
ATOM 662 C C . GLU A 1 86 ? 2.436 -10.972 4.871 1.00 89.81 86 GLU A C 1
ATOM 664 O O . GLU A 1 86 ? 3.663 -10.942 4.852 1.00 89.81 86 GLU A O 1
ATOM 669 N N . LYS A 1 87 ? 1.734 -11.575 3.901 1.00 89.69 87 LYS A N 1
ATOM 670 C CA . LYS A 1 87 ? 2.339 -12.261 2.743 1.00 89.69 87 LYS A CA 1
ATOM 671 C C . LYS A 1 87 ? 3.176 -11.346 1.839 1.00 89.69 87 LYS A C 1
ATOM 673 O O . LYS A 1 87 ? 3.907 -11.841 0.988 1.00 89.69 87 LYS A O 1
ATOM 678 N N . PHE A 1 88 ? 3.034 -10.026 1.982 1.00 87.00 88 PHE A N 1
ATOM 679 C CA . PHE A 1 88 ? 3.793 -9.029 1.225 1.00 87.00 88 PHE A CA 1
ATOM 680 C C . PHE A 1 88 ? 5.025 -8.506 1.973 1.00 87.00 88 PHE A C 1
ATOM 682 O O . PHE A 1 88 ? 5.788 -7.732 1.391 1.00 87.00 88 PHE A O 1
ATOM 689 N N . LEU A 1 89 ? 5.235 -8.916 3.229 1.00 84.12 89 LEU A N 1
ATOM 690 C CA . LEU A 1 89 ? 6.451 -8.581 3.961 1.00 84.12 89 LEU A CA 1
ATOM 691 C C . LEU A 1 89 ? 7.647 -9.234 3.274 1.00 84.12 89 LEU A C 1
ATOM 693 O O . LEU A 1 89 ? 7.657 -10.431 2.982 1.00 84.12 89 LEU A O 1
ATOM 697 N N . SER A 1 90 ? 8.666 -8.426 3.006 1.00 69.25 90 SER A N 1
ATOM 698 C CA . SER A 1 90 ? 9.942 -8.952 2.535 1.00 69.25 90 SER A CA 1
ATOM 699 C C . SER A 1 90 ? 10.652 -9.561 3.743 1.00 69.25 90 SER A C 1
ATOM 701 O O . SER A 1 90 ? 10.749 -8.912 4.780 1.00 69.25 90 SER A O 1
ATOM 703 N N . SER A 1 91 ? 11.180 -10.781 3.641 1.00 51.12 91 SER A N 1
ATOM 704 C CA . SER A 1 91 ? 12.054 -11.357 4.672 1.00 51.12 91 SER A CA 1
ATOM 705 C C . SER A 1 91 ? 13.419 -10.650 4.671 1.00 51.12 91 SER A C 1
ATOM 707 O O . SER A 1 91 ? 14.442 -11.237 4.325 1.00 51.12 91 SER A O 1
ATOM 709 N N . SER A 1 92 ? 13.459 -9.358 4.974 1.00 45.31 92 SER A N 1
ATOM 710 C CA . SER A 1 92 ? 14.701 -8.595 5.029 1.00 45.31 92 SER A CA 1
ATOM 711 C C . SER A 1 92 ? 15.264 -8.662 6.446 1.00 45.31 92 SER A C 1
ATOM 713 O O . SER A 1 92 ? 14.971 -7.839 7.304 1.00 45.31 92 SER A O 1
ATOM 715 N N . THR A 1 93 ? 16.031 -9.733 6.663 1.00 38.53 93 THR A N 1
ATOM 716 C CA . THR A 1 93 ? 17.216 -9.846 7.530 1.00 38.53 93 THR A CA 1
ATOM 717 C C . THR A 1 93 ? 17.519 -8.652 8.440 1.00 38.53 93 THR A C 1
ATOM 719 O O . THR A 1 93 ? 17.975 -7.602 7.986 1.00 38.53 93 THR A O 1
ATOM 722 N N . VAL A 1 94 ? 17.407 -8.890 9.748 1.00 43.91 94 VAL A N 1
ATOM 723 C CA . VAL A 1 94 ? 18.149 -8.163 10.781 1.00 43.91 94 VAL A CA 1
ATOM 724 C C . VAL A 1 94 ? 19.643 -8.319 10.481 1.00 43.91 94 VAL A C 1
ATOM 726 O O . VAL A 1 94 ? 20.183 -9.413 10.616 1.00 43.91 94 VAL A O 1
ATOM 729 N N . SER A 1 95 ? 20.321 -7.242 10.091 1.00 47.03 95 SER A N 1
ATOM 730 C CA . SER A 1 95 ? 21.771 -7.141 10.259 1.00 47.03 95 SER A CA 1
ATOM 731 C C . SER A 1 95 ? 22.038 -6.077 11.312 1.00 47.03 95 SER A C 1
ATOM 733 O O . SER A 1 95 ? 22.225 -4.906 11.007 1.00 47.03 95 SER A O 1
ATOM 735 N N . ASN A 1 96 ? 21.986 -6.502 12.572 1.00 47.03 96 ASN A N 1
ATOM 736 C CA . ASN A 1 96 ? 22.670 -5.836 13.668 1.00 47.03 96 ASN A CA 1
ATOM 737 C C . ASN A 1 96 ? 23.708 -6.833 14.184 1.00 47.03 96 ASN A C 1
ATOM 739 O O . ASN A 1 96 ? 23.372 -7.746 14.937 1.00 47.03 96 ASN A O 1
ATOM 743 N N . LYS A 1 97 ? 24.967 -6.669 13.775 1.00 38.97 97 LYS A N 1
ATOM 744 C CA . LYS A 1 97 ? 26.108 -7.130 14.568 1.00 38.97 97 LYS A CA 1
ATOM 745 C C . LYS A 1 97 ? 27.002 -5.922 14.852 1.00 38.97 97 LYS A C 1
ATOM 747 O O . LYS A 1 97 ? 27.445 -5.292 13.893 1.00 38.97 97 LYS A O 1
ATOM 752 N N . PRO A 1 98 ? 27.248 -5.587 16.129 1.00 45.00 98 PRO A N 1
ATOM 753 C CA . PRO A 1 98 ? 28.343 -4.707 16.507 1.00 45.00 98 PRO A CA 1
ATOM 754 C C . PRO A 1 98 ? 29.667 -5.390 16.153 1.00 45.00 98 PRO A C 1
ATOM 756 O O . PRO A 1 98 ? 29.812 -6.598 16.349 1.00 45.00 98 PRO A O 1
ATOM 759 N N . LEU A 1 99 ? 30.596 -4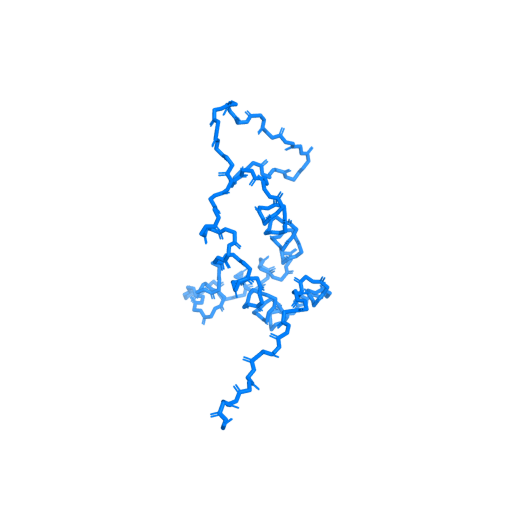.618 15.597 1.00 42.47 99 LEU A N 1
ATOM 760 C CA . LEU A 1 99 ? 31.983 -5.017 15.405 1.00 42.47 99 LEU A CA 1
ATOM 761 C C . LEU A 1 99 ? 32.710 -4.792 16.740 1.00 42.47 99 LEU A C 1
ATOM 763 O O . LEU A 1 99 ? 32.827 -3.643 17.168 1.00 42.47 99 LEU A O 1
ATOM 767 N N . GLU A 1 100 ? 33.131 -5.876 17.390 1.00 42.09 100 GLU A N 1
ATOM 768 C CA . GLU A 1 100 ? 34.330 -5.884 18.242 1.00 42.09 100 GLU A CA 1
ATOM 769 C C . GLU A 1 100 ? 35.521 -6.340 17.396 1.00 42.09 100 GLU A C 1
ATOM 771 O O . GLU A 1 100 ? 35.319 -7.251 16.553 1.00 42.09 100 GLU A O 1
#